Protein AF-A0A847XNQ3-F1 (afdb_monomer_lite)

pLDDT: mean 75.91, std 14.55, range [40.12, 93.56]

Secondary structure (DSSP, 8-state):
-PPPP-----EEEEEEE-SSGGG-SEEEEEEEEEEE-TTS-EEEEEEEEETTEEEEEEESSHHHHHHHHHHHHHHHHHS-GGG----------TT----

Radius of gyration: 19.48 Å; chains: 1; bounding box: 52×54×35 Å

Structure (mmCIF, N/CA/C/O backbone):
data_AF-A0A847XNQ3-F1
#
_entry.id   AF-A0A847XNQ3-F1
#
loop_
_atom_site.group_PDB
_atom_site.id
_atom_site.type_symbol
_atom_site.label_atom_id
_atom_site.label_alt_id
_atom_site.label_comp_id
_atom_site.label_asym_id
_atom_site.label_entity_id
_atom_site.label_seq_id
_atom_site.pdbx_PDB_ins_code
_atom_site.Cartn_x
_atom_site.Cartn_y
_atom_site.Cartn_z
_atom_site.occupancy
_atom_site.B_iso_or_equiv
_atom_site.auth_seq_id
_atom_site.auth_comp_id
_atom_site.a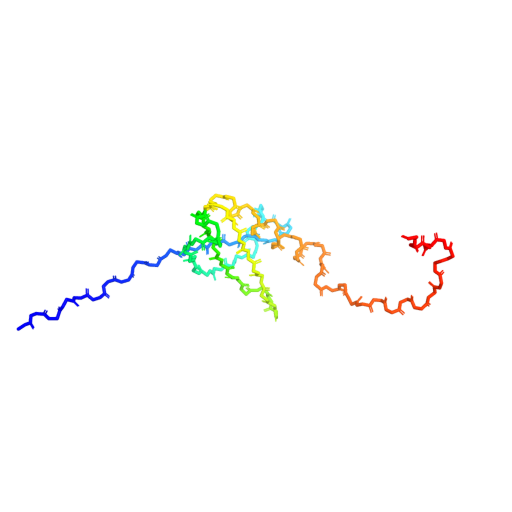uth_asym_id
_atom_site.auth_atom_id
_atom_site.pdbx_PDB_model_num
ATOM 1 N N . MET A 1 1 ? -35.429 18.187 14.724 1.00 46.97 1 MET A N 1
ATOM 2 C CA . MET A 1 1 ? -34.231 17.331 14.884 1.00 46.97 1 MET A CA 1
ATOM 3 C C . MET A 1 1 ? -33.255 17.687 13.764 1.00 46.97 1 MET A C 1
ATOM 5 O O . MET A 1 1 ? -33.597 17.462 12.611 1.00 46.97 1 MET A O 1
ATOM 9 N N . ARG A 1 2 ? -32.122 18.353 14.045 1.00 53.88 2 ARG A N 1
ATOM 10 C CA . ARG A 1 2 ? -31.131 18.683 12.998 1.00 53.88 2 ARG A CA 1
ATOM 11 C C . ARG A 1 2 ? -30.456 17.380 12.564 1.00 53.88 2 ARG A C 1
ATOM 13 O O . ARG A 1 2 ? -29.930 16.673 13.422 1.00 53.88 2 ARG A O 1
ATOM 20 N N . LYS A 1 3 ? -30.516 17.033 11.273 1.00 62.09 3 LYS A N 1
ATOM 21 C CA . LYS A 1 3 ? -29.693 15.947 10.723 1.00 62.09 3 LYS A CA 1
ATOM 22 C C . LYS A 1 3 ? -28.238 16.337 10.991 1.00 62.09 3 LYS A C 1
ATOM 24 O O . LYS A 1 3 ? -27.823 17.406 10.564 1.00 62.09 3 LYS A O 1
ATOM 29 N N . LYS A 1 4 ? -27.513 15.536 11.775 1.00 66.31 4 LYS A N 1
ATOM 30 C CA . LYS A 1 4 ? -26.064 15.708 11.909 1.00 66.31 4 LYS A CA 1
ATOM 31 C C . LYS A 1 4 ? -25.463 15.398 10.546 1.00 66.31 4 LYS A C 1
ATOM 33 O O . LYS A 1 4 ? -25.723 14.315 10.015 1.00 66.31 4 LYS A O 1
ATOM 38 N N . ASP A 1 5 ? -24.702 16.334 9.999 1.00 69.69 5 ASP A N 1
ATOM 39 C CA . ASP A 1 5 ? -23.911 16.079 8.805 1.00 69.69 5 ASP A CA 1
ATOM 40 C C . ASP A 1 5 ? -22.970 14.908 9.102 1.00 69.69 5 ASP A C 1
ATOM 42 O O . ASP A 1 5 ? -22.217 14.919 10.079 1.00 69.69 5 ASP A O 1
ATOM 46 N N . LYS A 1 6 ? -23.079 13.842 8.305 1.00 76.19 6 LYS A N 1
ATOM 47 C CA . LYS A 1 6 ? -22.143 12.719 8.352 1.00 76.19 6 LYS A CA 1
ATOM 48 C C . LYS A 1 6 ? -20.906 13.135 7.570 1.00 76.19 6 LYS A C 1
ATOM 50 O O . LYS A 1 6 ? -20.835 12.917 6.367 1.00 76.19 6 LYS A O 1
ATOM 55 N N . ILE A 1 7 ? -19.974 13.785 8.253 1.00 73.06 7 ILE A N 1
ATOM 56 C CA . ILE A 1 7 ? -18.656 14.076 7.696 1.00 73.06 7 ILE A CA 1
ATOM 57 C C . ILE A 1 7 ? -17.812 12.812 7.863 1.00 73.06 7 ILE A C 1
ATOM 59 O O . ILE A 1 7 ? -17.579 12.366 8.985 1.00 73.06 7 ILE A O 1
ATOM 63 N N . GLU A 1 8 ? -17.390 12.228 6.745 1.00 70.50 8 GLU A N 1
ATOM 64 C CA . GLU A 1 8 ? -16.450 11.111 6.706 1.00 70.50 8 GLU A CA 1
ATOM 65 C C . GLU A 1 8 ? -15.089 11.650 6.266 1.00 70.50 8 GLU A C 1
ATOM 67 O O . GLU A 1 8 ? -14.931 12.136 5.146 1.00 70.50 8 GLU A O 1
ATOM 72 N N . ILE A 1 9 ? -14.114 11.616 7.174 1.00 72.56 9 ILE A N 1
ATOM 73 C CA . ILE A 1 9 ? -12.731 11.963 6.851 1.00 72.56 9 ILE A CA 1
ATOM 74 C C . ILE A 1 9 ? -12.089 10.704 6.279 1.00 72.56 9 ILE A C 1
ATOM 76 O O . ILE A 1 9 ? -11.956 9.701 6.980 1.00 72.56 9 ILE A O 1
ATOM 80 N N . THR A 1 10 ? -11.714 10.762 5.006 1.00 76.31 10 THR A N 1
ATOM 81 C CA . THR A 1 10 ? -10.979 9.697 4.322 1.00 76.31 10 THR A CA 1
ATOM 82 C C . THR A 1 10 ? -9.545 10.149 4.084 1.00 76.31 10 THR A C 1
ATOM 84 O O . THR A 1 10 ? -9.293 11.279 3.668 1.00 76.31 10 THR A O 1
ATOM 87 N N . GLU A 1 11 ? -8.591 9.273 4.385 1.00 81.12 11 GLU A N 1
ATOM 88 C CA . GLU A 1 11 ? -7.174 9.507 4.115 1.00 81.12 11 GLU A CA 1
ATOM 89 C C . GLU A 1 11 ? -6.819 8.884 2.764 1.00 81.12 11 GLU A C 1
ATOM 91 O O . GLU A 1 11 ? -7.063 7.697 2.537 1.00 81.12 11 GLU A O 1
ATOM 96 N N . ILE A 1 12 ? -6.247 9.689 1.871 1.00 85.12 12 ILE A N 1
ATOM 97 C CA . ILE A 1 12 ? -5.768 9.253 0.556 1.00 85.12 12 ILE A CA 1
ATOM 98 C C . ILE A 1 12 ? -4.265 8.996 0.657 1.00 85.12 12 ILE A C 1
ATOM 100 O O . ILE A 1 12 ? -3.546 9.740 1.326 1.00 85.12 12 ILE A O 1
ATOM 104 N N . PHE A 1 13 ? -3.786 7.963 -0.025 1.00 84.62 13 PHE A N 1
ATOM 105 C CA . PHE A 1 13 ? -2.365 7.658 -0.152 1.00 84.62 13 PHE A CA 1
ATOM 106 C C . PHE A 1 13 ? -1.961 7.516 -1.613 1.00 84.62 13 PHE A C 1
ATOM 108 O O . PHE A 1 13 ? -2.808 7.350 -2.490 1.00 84.62 13 PHE A O 1
ATOM 115 N N . MET A 1 14 ? -0.656 7.614 -1.856 1.00 86.44 14 MET A N 1
ATOM 116 C CA . MET A 1 14 ? -0.053 7.538 -3.177 1.00 86.44 14 MET A CA 1
ATOM 117 C C . MET A 1 14 ? 1.093 6.537 -3.143 1.00 86.44 14 MET A C 1
ATOM 119 O O . MET A 1 14 ? 1.920 6.610 -2.238 1.00 86.44 14 MET A O 1
ATOM 123 N N . ALA A 1 15 ? 1.143 5.666 -4.141 1.00 86.50 15 ALA A N 1
ATOM 124 C CA . ALA A 1 15 ? 2.271 4.793 -4.413 1.00 86.50 15 ALA A CA 1
ATOM 125 C C . ALA A 1 15 ? 2.987 5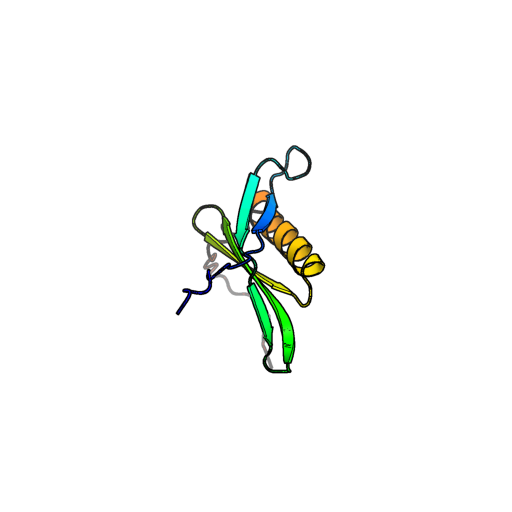.255 -5.675 1.00 86.50 15 ALA A C 1
ATOM 127 O O . ALA A 1 15 ? 2.332 5.653 -6.646 1.00 86.50 15 ALA A O 1
ATOM 128 N N . LYS A 1 16 ? 4.310 5.177 -5.665 1.00 84.12 16 LYS A N 1
ATOM 129 C CA . LYS A 1 16 ? 5.165 5.617 -6.767 1.00 84.12 16 LYS A CA 1
ATOM 130 C C . LYS A 1 16 ? 5.854 4.427 -7.419 1.00 84.12 16 LYS A C 1
ATOM 132 O O . LYS A 1 16 ? 6.299 3.517 -6.729 1.00 84.12 16 LYS A O 1
ATOM 137 N N . GLY A 1 17 ? 5.960 4.441 -8.742 1.00 78.44 17 GLY A N 1
ATOM 138 C CA . GLY A 1 17 ? 6.747 3.464 -9.481 1.00 78.44 17 GLY A CA 1
ATOM 139 C C . GLY A 1 17 ? 7.216 3.955 -10.846 1.00 78.44 17 GLY A C 1
ATOM 140 O O . GLY A 1 17 ? 6.675 4.905 -11.412 1.00 78.44 17 GLY A O 1
ATOM 141 N N . GLY A 1 18 ? 8.233 3.280 -11.380 1.00 71.00 18 GLY A N 1
ATOM 142 C CA . GLY A 1 18 ? 8.866 3.588 -12.662 1.00 71.00 18 GLY A CA 1
ATOM 143 C C . GLY A 1 18 ? 10.366 3.869 -12.534 1.00 71.00 18 GLY A C 1
ATOM 144 O O . GLY A 1 18 ? 10.822 4.509 -11.588 1.00 71.00 18 GLY A O 1
ATOM 145 N N . LYS A 1 19 ? 11.140 3.402 -13.521 1.00 66.06 19 LYS A N 1
ATOM 146 C CA . LYS A 1 19 ? 12.614 3.502 -13.562 1.00 66.06 19 LYS A CA 1
ATOM 147 C C . LYS A 1 19 ? 13.166 4.907 -13.847 1.00 66.06 19 LYS A C 1
ATOM 149 O O . LYS A 1 19 ? 14.373 5.110 -13.749 1.00 66.06 19 LYS A O 1
ATOM 154 N N . GLY A 1 20 ? 12.325 5.837 -14.290 1.00 68.69 20 GLY A N 1
ATOM 155 C CA . GLY A 1 20 ? 12.666 7.204 -14.683 1.00 68.69 20 GLY A CA 1
ATOM 156 C C . GLY A 1 20 ? 12.708 8.162 -13.493 1.00 68.69 20 GLY A C 1
ATOM 157 O O . GLY A 1 20 ? 13.428 7.905 -12.535 1.00 68.69 20 GLY A O 1
ATOM 158 N N . ASN A 1 21 ? 12.023 9.311 -13.569 1.00 59.06 21 ASN A N 1
ATOM 159 C CA . ASN A 1 21 ? 12.215 10.475 -12.683 1.00 59.06 21 ASN A CA 1
ATOM 160 C C . ASN A 1 21 ? 11.955 10.161 -11.194 1.00 59.06 21 ASN A C 1
ATOM 16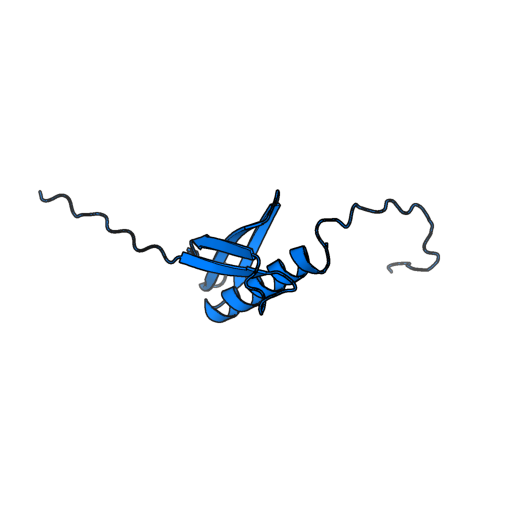2 O O . ASN A 1 21 ? 10.893 10.474 -10.663 1.00 59.06 21 ASN A O 1
ATOM 166 N N . ALA A 1 22 ? 12.935 9.568 -10.508 1.00 64.12 22 ALA A N 1
ATOM 167 C CA . ALA A 1 22 ? 12.903 9.216 -9.089 1.00 64.12 22 ALA A CA 1
ATOM 168 C C . ALA A 1 22 ? 11.660 8.404 -8.656 1.00 64.12 22 ALA A C 1
ATOM 170 O O . ALA A 1 22 ? 11.145 8.610 -7.556 1.00 64.12 22 ALA A O 1
ATOM 171 N N . GLY A 1 23 ? 11.155 7.512 -9.516 1.00 65.06 23 GLY A N 1
ATOM 172 C CA . GLY A 1 23 ? 9.976 6.692 -9.216 1.00 65.06 23 GLY A CA 1
ATOM 173 C C . GLY A 1 23 ? 8.626 7.363 -9.482 1.00 65.06 23 GLY A C 1
ATOM 174 O O . GLY A 1 23 ? 7.602 6.783 -9.158 1.00 65.06 23 GLY A O 1
ATOM 175 N N . PHE A 1 24 ? 8.577 8.572 -10.050 1.00 69.44 24 PHE A N 1
ATOM 176 C CA . PHE A 1 24 ? 7.316 9.304 -10.257 1.00 69.44 24 PHE A CA 1
ATOM 177 C C . PHE A 1 24 ? 6.675 9.112 -11.637 1.00 69.44 24 PHE A C 1
ATOM 179 O O . PHE A 1 24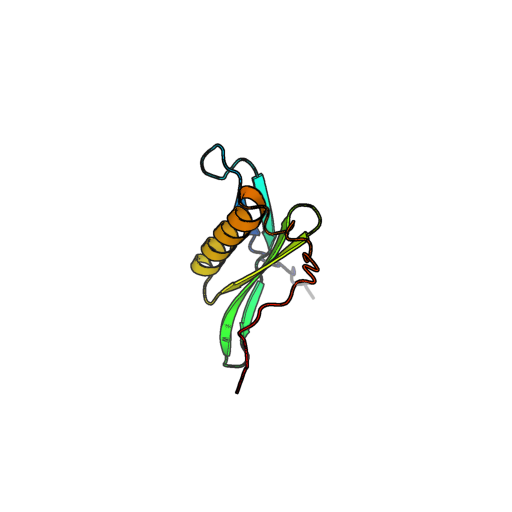 ? 5.666 9.757 -11.922 1.00 69.44 24 PHE A O 1
ATOM 186 N N . ASP A 1 25 ? 7.222 8.263 -12.510 1.00 79.00 25 ASP A N 1
ATOM 187 C CA . ASP A 1 25 ? 6.666 8.102 -13.862 1.00 79.00 25 ASP A CA 1
ATOM 188 C C . ASP A 1 25 ? 5.261 7.486 -13.836 1.00 79.00 25 ASP A C 1
ATOM 190 O O . ASP A 1 25 ? 4.457 7.718 -14.739 1.00 79.00 25 ASP A O 1
ATOM 194 N N . GLN A 1 26 ? 4.956 6.720 -12.786 1.00 79.31 26 GLN A N 1
ATOM 195 C CA . GLN A 1 26 ? 3.641 6.168 -12.507 1.00 79.31 26 GLN A CA 1
ATOM 196 C C . GLN A 1 26 ? 3.276 6.435 -11.046 1.00 79.31 26 GLN A C 1
ATOM 198 O O . GLN A 1 26 ? 4.048 6.168 -10.126 1.00 79.31 26 GLN A O 1
ATOM 203 N N . CYS A 1 27 ? 2.080 6.981 -10.835 1.00 84.75 27 CYS A N 1
ATOM 204 C CA . CYS A 1 27 ? 1.531 7.256 -9.512 1.00 84.75 27 CYS A CA 1
ATOM 205 C C . CYS A 1 27 ? 0.161 6.591 -9.385 1.00 84.75 27 CYS A C 1
ATOM 207 O O . CYS A 1 27 ? -0.702 6.754 -10.250 1.00 84.75 27 CYS A O 1
ATOM 209 N N . PHE A 1 28 ? -0.047 5.877 -8.284 1.00 86.62 28 PHE A N 1
ATOM 210 C CA . PHE A 1 28 ? -1.289 5.170 -7.984 1.00 86.62 28 PHE A CA 1
ATOM 211 C C . PHE A 1 28 ? -1.883 5.721 -6.701 1.00 86.62 28 PHE A C 1
ATOM 213 O O . PHE A 1 28 ? -1.152 5.954 -5.745 1.00 86.62 28 PHE A O 1
ATOM 220 N N . TYR A 1 29 ? -3.199 5.910 -6.665 1.00 88.19 29 TYR A N 1
ATOM 221 C CA . TYR A 1 29 ? -3.893 6.500 -5.524 1.00 88.19 29 TYR A CA 1
ATOM 222 C C . TYR A 1 29 ? -5.024 5.594 -5.055 1.00 88.19 29 TYR A C 1
ATOM 224 O O . TYR A 1 29 ? -5.736 5.021 -5.879 1.00 88.19 29 TYR A O 1
ATOM 232 N N . ASP A 1 30 ? -5.219 5.512 -3.743 1.00 88.50 30 ASP A N 1
ATOM 233 C CA . ASP A 1 30 ? -6.420 4.930 -3.136 1.00 88.50 30 ASP A CA 1
ATOM 234 C C . ASP A 1 30 ? -6.575 5.464 -1.696 1.00 88.50 30 ASP A C 1
ATOM 236 O O . ASP A 1 30 ? -5.931 6.437 -1.293 1.00 88.50 30 ASP A O 1
ATOM 240 N N . THR A 1 31 ? -7.457 4.846 -0.920 1.00 88.06 31 THR A N 1
ATOM 241 C CA . THR A 1 31 ? -7.857 5.236 0.431 1.00 88.06 31 THR A CA 1
ATOM 242 C C . THR A 1 31 ? -7.347 4.258 1.483 1.00 88.06 31 THR A C 1
ATOM 244 O O . THR A 1 31 ? -7.463 3.037 1.339 1.00 88.06 31 THR A O 1
ATOM 247 N N . ILE A 1 32 ? -6.776 4.790 2.562 1.00 89.06 32 ILE A N 1
ATOM 248 C CA . ILE A 1 32 ? -6.314 3.978 3.687 1.00 89.06 32 ILE A CA 1
ATOM 249 C C . ILE A 1 32 ? -7.490 3.677 4.610 1.00 89.06 32 ILE A C 1
ATOM 251 O O . ILE A 1 32 ? -8.316 4.543 4.905 1.00 89.06 32 ILE A O 1
ATOM 255 N N . LYS A 1 33 ? -7.523 2.453 5.137 1.00 88.56 33 LYS A N 1
ATOM 256 C CA . LYS A 1 33 ? -8.389 2.085 6.253 1.00 88.56 33 LYS A CA 1
ATOM 257 C C . LYS A 1 33 ? -7.551 1.685 7.459 1.00 88.56 33 LYS A C 1
ATOM 259 O O . LYS A 1 33 ? -6.518 1.029 7.341 1.00 88.56 33 LYS A O 1
ATOM 264 N N . ARG A 1 34 ? -8.019 2.089 8.637 1.00 89.25 34 ARG A N 1
ATOM 265 C CA . ARG A 1 34 ? -7.396 1.775 9.925 1.00 89.25 34 ARG A CA 1
ATOM 266 C C . ARG A 1 34 ? -8.287 0.813 10.692 1.00 89.25 34 ARG A C 1
ATOM 268 O O . ARG A 1 34 ? -9.512 0.926 10.649 1.00 89.25 34 ARG A O 1
ATOM 275 N N . GLY A 1 35 ? -7.672 -0.132 11.381 1.00 89.06 35 GLY A N 1
ATOM 276 C CA . GLY A 1 35 ? -8.359 -1.129 12.185 1.00 89.06 35 GLY A CA 1
ATOM 277 C C . GLY A 1 35 ? -7.450 -1.688 13.266 1.00 89.06 35 GLY A C 1
ATOM 278 O O . GLY A 1 35 ? -6.415 -1.103 13.583 1.00 89.06 35 GLY A O 1
ATOM 279 N N . HIS A 1 36 ? -7.850 -2.835 13.803 1.00 91.81 36 HIS A N 1
ATOM 280 C CA . HIS A 1 36 ? -7.036 -3.620 14.718 1.00 91.81 36 HIS A CA 1
ATOM 281 C C . HIS A 1 36 ? -6.968 -5.064 14.221 1.00 91.81 36 HIS A C 1
ATOM 283 O O . HIS A 1 36 ? -7.920 -5.545 13.600 1.00 91.81 36 HIS A O 1
ATOM 289 N N . ASP A 1 37 ? -5.844 -5.731 14.463 1.00 89.56 37 ASP A N 1
ATOM 290 C CA . ASP A 1 37 ? -5.695 -7.161 14.203 1.00 89.56 37 ASP A CA 1
ATOM 291 C C . ASP A 1 37 ? -6.433 -8.012 15.261 1.00 89.56 37 ASP A C 1
ATOM 293 O O . ASP A 1 37 ? -7.072 -7.499 16.183 1.00 89.56 37 ASP A O 1
ATOM 297 N N . VAL A 1 38 ? -6.337 -9.339 15.138 1.00 91.19 38 VAL A N 1
ATOM 298 C CA . VAL A 1 38 ? -6.953 -10.298 16.076 1.00 91.19 38 VAL A CA 1
ATOM 299 C C . VAL A 1 38 ? -6.423 -10.191 17.511 1.00 91.19 38 VAL A C 1
ATOM 301 O O . VAL A 1 38 ? -7.088 -10.644 18.439 1.00 91.19 38 VAL A O 1
ATOM 304 N N . ASN A 1 39 ? -5.248 -9.588 17.695 1.00 93.56 39 ASN A N 1
ATOM 305 C CA . ASN A 1 39 ? -4.602 -9.376 18.986 1.00 93.56 39 ASN A CA 1
ATOM 306 C C . ASN A 1 39 ? -4.868 -7.966 19.542 1.00 93.56 39 ASN A C 1
ATOM 308 O O . ASN A 1 39 ? -4.393 -7.636 20.627 1.00 93.56 39 ASN A O 1
ATOM 312 N N . GLY A 1 40 ? -5.617 -7.129 18.817 1.00 91.50 40 GLY A N 1
ATOM 313 C CA . GLY A 1 40 ? -5.884 -5.744 19.191 1.00 91.50 40 GLY A CA 1
ATOM 314 C C . GLY A 1 40 ? -4.760 -4.765 18.839 1.00 91.50 40 GLY A C 1
ATOM 315 O O . GLY A 1 40 ? -4.812 -3.623 19.289 1.00 91.50 40 GLY A O 1
ATOM 316 N N . ASN A 1 41 ? -3.760 -5.159 18.044 1.00 92.31 41 ASN A N 1
ATOM 317 C CA . ASN A 1 41 ? -2.723 -4.237 17.578 1.00 92.31 41 ASN A CA 1
ATOM 318 C C . ASN A 1 41 ? -3.267 -3.344 16.460 1.00 92.31 41 ASN A C 1
ATOM 320 O O . ASN A 1 41 ? -4.029 -3.828 15.620 1.00 92.31 41 ASN A O 1
ATOM 324 N N . PRO A 1 42 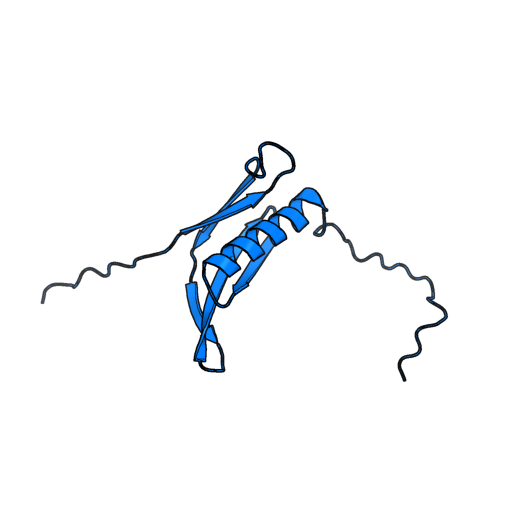? -2.867 -2.063 16.397 1.00 90.38 42 PRO A N 1
ATOM 325 C CA . PRO A 1 42 ? -3.279 -1.180 15.320 1.00 90.38 42 PRO A CA 1
ATOM 326 C C . PRO A 1 42 ? -2.772 -1.708 13.980 1.00 90.38 42 PRO A C 1
ATOM 328 O O . PRO A 1 42 ? -1.617 -2.111 13.843 1.00 90.38 42 PRO A O 1
ATOM 331 N N . VAL A 1 43 ? -3.649 -1.672 12.983 1.00 92.31 43 VAL A N 1
ATOM 332 C CA . VAL A 1 43 ? -3.307 -2.061 11.623 1.00 92.31 43 VAL A CA 1
ATOM 333 C C . VAL A 1 43 ? -3.800 -1.021 10.633 1.00 92.31 43 VAL A C 1
ATOM 335 O O . VAL A 1 43 ? -4.915 -0.499 10.717 1.00 92.31 43 VAL A O 1
ATOM 338 N N . VAL A 1 44 ? -2.944 -0.730 9.672 1.00 90.31 44 VAL A N 1
ATOM 339 C CA . VAL A 1 44 ? -3.235 0.071 8.496 1.00 90.31 44 VAL A CA 1
ATOM 340 C C . VAL A 1 44 ? -3.311 -0.889 7.322 1.00 90.31 44 VAL A C 1
ATOM 342 O O . VAL A 1 44 ? -2.430 -1.731 7.152 1.00 90.31 44 VAL A O 1
ATOM 345 N N . TYR A 1 45 ? -4.373 -0.806 6.531 1.00 90.19 45 TYR A N 1
ATOM 346 C CA . TYR A 1 45 ? -4.520 -1.619 5.333 1.00 90.19 45 TYR A CA 1
ATOM 347 C C . TYR A 1 45 ? -5.085 -0.790 4.189 1.00 90.19 45 TYR A C 1
ATOM 349 O O . TYR A 1 45 ? -5.876 0.138 4.377 1.00 90.19 45 TYR A O 1
ATOM 357 N N . GLY A 1 46 ? -4.682 -1.154 2.983 1.00 88.88 46 GLY A N 1
ATOM 358 C CA . GLY A 1 46 ? -5.117 -0.496 1.768 1.00 88.88 46 GLY A CA 1
ATOM 359 C C . GLY A 1 46 ? -4.893 -1.397 0.571 1.00 88.88 46 GLY A C 1
ATOM 360 O O . GLY A 1 46 ? -4.218 -2.427 0.645 1.00 88.88 46 GLY A O 1
ATOM 361 N N . LYS A 1 47 ? -5.505 -1.002 -0.535 1.00 89.94 47 LYS A N 1
ATOM 362 C CA . LYS A 1 47 ? -5.310 -1.630 -1.831 1.00 89.94 47 LYS A CA 1
ATOM 363 C C . LYS A 1 47 ? -5.036 -0.541 -2.848 1.00 89.94 47 LYS A C 1
ATOM 365 O O . LYS A 1 47 ? -5.527 0.561 -2.667 1.00 89.94 47 LYS A O 1
ATOM 370 N N . ILE A 1 48 ? -4.290 -0.843 -3.894 1.00 89.19 48 ILE A N 1
ATOM 371 C CA . ILE A 1 48 ? -4.146 0.036 -5.056 1.00 89.19 48 ILE A CA 1
ATOM 372 C C . ILE A 1 48 ? -4.321 -0.797 -6.311 1.00 89.19 48 ILE A C 1
ATOM 374 O O . ILE A 1 48 ? -3.942 -1.969 -6.344 1.00 89.19 48 ILE A O 1
ATOM 378 N N . LYS A 1 49 ? -4.911 -0.204 -7.344 1.00 86.06 49 LYS A N 1
ATOM 379 C CA . LYS A 1 49 ? -4.992 -0.834 -8.658 1.00 86.06 49 LYS A CA 1
ATOM 380 C C . LYS A 1 49 ? -3.730 -0.497 -9.446 1.00 86.06 49 LYS A C 1
ATOM 382 O O . LYS A 1 49 ? -3.451 0.681 -9.641 1.00 86.06 49 LYS A O 1
ATOM 387 N N . VAL A 1 50 ? -3.015 -1.512 -9.920 1.00 83.31 50 VAL A N 1
ATOM 388 C CA . VAL A 1 50 ? -1.832 -1.364 -10.779 1.00 83.31 50 VAL A CA 1
ATOM 389 C C . VAL A 1 50 ? -2.048 -2.228 -12.013 1.00 83.31 50 VAL A C 1
ATOM 391 O O . VAL A 1 50 ? -2.204 -3.443 -11.894 1.00 83.31 50 VAL A O 1
ATOM 394 N N . ASN A 1 51 ? -2.092 -1.603 -13.193 1.00 78.38 51 ASN A N 1
ATOM 395 C CA . ASN A 1 51 ? -2.464 -2.251 -14.457 1.00 78.38 51 ASN A CA 1
ATOM 396 C C . ASN A 1 51 ? -3.790 -3.035 -14.322 1.00 78.38 51 ASN A C 1
ATOM 398 O O . ASN A 1 51 ? -4.815 -2.468 -13.924 1.00 78.38 51 ASN A O 1
ATOM 402 N N . ASP A 1 52 ? -3.761 -4.337 -14.611 1.00 80.94 52 ASP A N 1
ATOM 403 C CA . ASP A 1 52 ? -4.912 -5.246 -14.528 1.00 80.94 52 ASP A CA 1
ATOM 404 C C . ASP A 1 52 ? -5.055 -5.925 -13.153 1.00 80.94 52 ASP A C 1
ATOM 406 O O . ASP A 1 52 ? -5.968 -6.723 -12.939 1.00 80.94 52 ASP A O 1
ATOM 410 N N . GLY A 1 53 ? -4.171 -5.599 -12.205 1.00 82.19 53 GLY A N 1
ATOM 411 C CA . GLY A 1 53 ? -4.102 -6.208 -10.882 1.00 82.19 53 GLY A CA 1
ATOM 412 C C . GLY A 1 53 ? -4.389 -5.247 -9.731 1.00 82.19 53 GLY A C 1
ATOM 413 O O . GLY A 1 53 ? -4.548 -4.034 -9.893 1.00 82.19 53 GLY A O 1
ATOM 414 N N . TYR A 1 54 ? -4.430 -5.819 -8.529 1.00 86.31 54 TYR A N 1
ATOM 415 C CA . TYR A 1 54 ? -4.504 -5.076 -7.276 1.00 86.31 54 TYR A CA 1
ATOM 416 C C . TYR A 1 54 ? -3.360 -5.487 -6.361 1.00 86.31 54 TYR A C 1
ATOM 418 O O . TYR A 1 54 ? -3.116 -6.675 -6.156 1.00 86.31 54 TYR A O 1
ATOM 426 N N . ILE A 1 55 ? -2.707 -4.496 -5.768 1.00 86.44 55 ILE A N 1
ATOM 427 C CA . ILE A 1 55 ? -1.745 -4.696 -4.690 1.00 86.44 55 ILE A CA 1
ATOM 428 C C . ILE A 1 55 ? -2.482 -4.464 -3.384 1.00 86.44 55 ILE A C 1
ATOM 430 O O . ILE A 1 55 ? -3.151 -3.445 -3.224 1.00 86.44 55 ILE A O 1
ATOM 434 N N . TYR A 1 56 ? -2.343 -5.405 -2.458 1.00 87.19 56 TYR A N 1
ATOM 435 C CA . TYR A 1 56 ? -2.854 -5.294 -1.100 1.00 87.19 56 TYR A CA 1
ATOM 436 C C . TYR A 1 56 ? -1.673 -5.162 -0.154 1.00 87.19 56 TYR A C 1
ATOM 438 O O . TYR A 1 56 ? -0.752 -5.974 -0.200 1.00 87.19 56 TYR A O 1
ATOM 446 N N . ALA A 1 57 ? -1.714 -4.158 0.714 1.00 86.44 57 ALA A N 1
ATOM 447 C CA . ALA A 1 57 ? -0.679 -3.941 1.710 1.00 86.44 57 ALA A CA 1
ATOM 448 C C . ALA A 1 57 ? -1.301 -3.786 3.095 1.00 86.44 57 ALA A C 1
ATOM 450 O O . ALA A 1 57 ? -2.444 -3.344 3.259 1.00 86.44 57 ALA A O 1
ATOM 451 N N . THR A 1 58 ? -0.526 -4.162 4.106 1.00 89.56 58 THR A N 1
ATOM 452 C CA . THR A 1 58 ? -0.876 -3.939 5.500 1.00 89.56 58 THR A CA 1
ATOM 453 C C . THR A 1 58 ? 0.375 -3.723 6.341 1.00 89.56 58 THR A C 1
ATOM 455 O O . THR A 1 58 ? 1.426 -4.314 6.077 1.00 89.56 58 THR A O 1
ATOM 458 N N . ALA A 1 59 ? 0.279 -2.846 7.333 1.00 90.69 59 ALA A N 1
ATOM 459 C CA . ALA A 1 59 ? 1.375 -2.537 8.238 1.00 90.69 59 ALA A CA 1
ATOM 460 C C . ALA A 1 59 ? 0.854 -2.061 9.596 1.00 90.69 59 ALA A C 1
ATOM 462 O O . ALA A 1 59 ? -0.319 -1.715 9.741 1.00 90.69 59 ALA A O 1
ATOM 463 N N . SER A 1 60 ? 1.744 -2.011 10.584 1.00 90.06 60 SER A N 1
ATOM 464 C CA . SER A 1 60 ? 1.410 -1.534 11.931 1.00 90.06 60 SER A CA 1
ATOM 465 C C . SER A 1 60 ? 1.216 -0.012 11.986 1.00 90.06 60 SER A C 1
ATOM 467 O O . SER A 1 60 ? 0.505 0.516 12.842 1.00 90.06 60 SER A O 1
ATOM 469 N N . SER A 1 61 ? 1.826 0.712 11.042 1.00 87.94 61 SER A N 1
ATOM 470 C CA . SER A 1 61 ? 1.803 2.171 10.969 1.00 87.94 61 SER A CA 1
ATOM 471 C C . SER A 1 61 ? 1.659 2.672 9.532 1.00 87.94 61 SER A C 1
ATOM 473 O O . SER A 1 61 ? 1.936 1.959 8.572 1.00 87.94 61 SER A O 1
ATOM 475 N N . GLN A 1 62 ? 1.235 3.929 9.379 1.00 84.56 62 GLN A N 1
ATOM 476 C CA . GLN A 1 62 ? 1.069 4.561 8.065 1.00 84.56 62 GLN A CA 1
ATOM 477 C C . GLN A 1 62 ? 2.402 4.747 7.325 1.00 84.56 62 GLN A C 1
ATOM 479 O O . GLN A 1 62 ? 2.430 4.643 6.104 1.00 84.56 62 GLN A O 1
ATOM 484 N N . TRP A 1 63 ? 3.489 5.014 8.052 1.00 87.00 63 TRP A N 1
ATOM 485 C CA . TRP A 1 63 ? 4.822 5.172 7.466 1.00 87.00 63 TRP A CA 1
ATOM 486 C C . TRP A 1 63 ? 5.311 3.856 6.867 1.00 87.00 63 TRP A C 1
ATOM 488 O O . TRP A 1 63 ? 5.603 3.791 5.678 1.00 87.00 63 TRP A O 1
ATOM 498 N N . GLU A 1 64 ? 5.266 2.789 7.667 1.00 88.81 64 GLU A N 1
ATOM 499 C CA . GLU A 1 64 ? 5.628 1.437 7.232 1.00 88.81 64 GLU A CA 1
ATOM 500 C C . GLU A 1 64 ? 4.725 0.951 6.084 1.00 88.81 64 GLU A C 1
ATOM 502 O O . GLU A 1 64 ? 5.178 0.275 5.164 1.00 88.81 64 GLU A O 1
ATOM 507 N N . PHE A 1 65 ? 3.440 1.317 6.111 1.00 88.62 65 PHE A N 1
ATOM 508 C CA . PHE A 1 65 ? 2.507 1.021 5.027 1.00 88.62 65 PHE A CA 1
ATOM 509 C C . PHE A 1 65 ? 2.932 1.679 3.708 1.00 88.62 65 PHE A C 1
ATOM 511 O O . PHE A 1 65 ? 2.901 1.018 2.674 1.00 88.62 65 PHE A O 1
ATOM 518 N N . GLY A 1 66 ? 3.337 2.953 3.743 1.00 84.56 66 GLY A N 1
ATOM 519 C CA . GLY A 1 66 ? 3.804 3.678 2.560 1.00 84.56 66 GLY A CA 1
ATOM 520 C C . GLY A 1 66 ? 5.068 3.065 1.958 1.00 84.56 66 GLY A C 1
ATOM 521 O O . GLY A 1 66 ? 5.102 2.808 0.760 1.00 84.56 66 GLY A O 1
ATOM 522 N N . GLU A 1 67 ? 6.063 2.750 2.791 1.00 85.88 67 GLU A N 1
ATOM 523 C CA . GLU A 1 67 ? 7.323 2.137 2.341 1.00 85.88 67 GLU A CA 1
ATOM 524 C C . GLU A 1 67 ? 7.099 0.767 1.686 1.00 85.88 67 GLU A C 1
ATOM 526 O O . GLU A 1 67 ? 7.558 0.531 0.569 1.00 85.88 67 GLU A O 1
ATOM 531 N N . LYS A 1 68 ? 6.321 -0.114 2.333 1.00 85.12 68 LYS A N 1
ATOM 532 C CA . LYS A 1 68 ? 5.984 -1.445 1.791 1.00 85.12 68 LYS A CA 1
ATOM 533 C C . LYS A 1 68 ? 5.261 -1.362 0.455 1.00 85.12 68 LYS A C 1
ATOM 535 O O . LYS A 1 68 ? 5.422 -2.221 -0.413 1.00 85.12 68 LYS A O 1
ATOM 540 N N . LEU A 1 69 ? 4.411 -0.357 0.308 1.00 86.00 69 LEU A N 1
ATOM 541 C CA . LEU A 1 69 ? 3.628 -0.166 -0.894 1.00 86.00 69 LEU A CA 1
ATOM 542 C C . LEU A 1 69 ? 4.489 0.338 -2.055 1.00 86.00 69 LEU A C 1
ATOM 544 O O . LEU A 1 69 ? 4.394 -0.229 -3.141 1.00 86.00 69 LEU A O 1
ATOM 548 N N . ASP A 1 70 ? 5.333 1.345 -1.822 1.00 82.75 70 ASP A N 1
ATOM 549 C CA . ASP A 1 70 ? 6.279 1.848 -2.824 1.00 82.75 70 ASP A CA 1
ATOM 550 C C . ASP A 1 70 ? 7.227 0.728 -3.283 1.00 82.75 70 ASP A C 1
ATOM 552 O O . ASP A 1 70 ? 7.427 0.533 -4.482 1.00 82.75 70 ASP A O 1
ATOM 556 N N . GLU A 1 71 ? 7.730 -0.087 -2.350 1.00 83.00 71 GLU A N 1
ATOM 557 C CA . GLU A 1 71 ? 8.556 -1.255 -2.670 1.00 83.00 71 GLU A CA 1
ATOM 558 C C . GLU A 1 71 ? 7.797 -2.277 -3.531 1.00 83.00 71 GLU A C 1
ATOM 560 O O . GLU A 1 71 ? 8.310 -2.740 -4.549 1.00 83.00 71 GLU A O 1
ATOM 565 N N . THR A 1 72 ? 6.549 -2.598 -3.177 1.00 83.31 72 THR A N 1
ATOM 566 C CA . THR A 1 72 ? 5.746 -3.583 -3.924 1.00 83.31 72 THR A CA 1
ATOM 567 C C . THR A 1 72 ? 5.395 -3.091 -5.330 1.00 83.31 72 THR A C 1
ATOM 569 O O . THR A 1 72 ? 5.412 -3.867 -6.287 1.00 83.31 72 THR A O 1
ATOM 572 N N . VAL A 1 73 ? 5.094 -1.800 -5.479 1.00 82.88 73 VAL A N 1
ATOM 573 C CA . VAL A 1 73 ? 4.831 -1.179 -6.784 1.00 82.88 73 VAL A CA 1
ATOM 574 C C . VAL A 1 73 ? 6.081 -1.195 -7.653 1.00 82.88 73 VAL A C 1
ATOM 576 O O . VAL A 1 73 ? 6.000 -1.584 -8.820 1.00 82.88 73 VAL A O 1
ATOM 579 N N . LEU A 1 74 ? 7.235 -0.842 -7.086 1.00 80.81 74 LEU A N 1
ATOM 580 C CA . LEU A 1 74 ? 8.517 -0.901 -7.779 1.00 80.81 74 LEU A CA 1
ATOM 581 C C . LEU A 1 74 ? 8.844 -2.333 -8.219 1.00 80.81 74 LEU A C 1
ATOM 583 O O . LEU A 1 74 ? 9.198 -2.556 -9.372 1.00 80.81 74 LEU A O 1
ATOM 587 N N . LEU A 1 75 ? 8.638 -3.326 -7.353 1.00 77.38 75 LEU A N 1
ATOM 588 C CA . LEU A 1 75 ? 8.805 -4.741 -7.689 1.00 77.38 75 LEU A CA 1
ATOM 589 C C . LEU A 1 75 ? 7.926 -5.177 -8.873 1.00 77.38 75 LEU A C 1
ATOM 591 O O . LEU A 1 75 ? 8.397 -5.849 -9.791 1.00 77.38 75 LEU A O 1
ATOM 595 N N . ILE A 1 76 ? 6.657 -4.776 -8.895 1.00 76.38 76 ILE A N 1
ATOM 596 C CA . ILE A 1 76 ? 5.728 -5.171 -9.961 1.00 76.38 76 ILE A CA 1
ATOM 597 C C . ILE A 1 76 ? 6.060 -4.503 -11.295 1.00 76.38 76 ILE A C 1
ATOM 599 O O . ILE A 1 76 ? 5.988 -5.174 -12.326 1.00 76.38 76 ILE A O 1
ATOM 603 N N . LEU A 1 77 ? 6.408 -3.215 -11.282 1.00 75.81 77 LEU A N 1
ATOM 604 C CA . LEU A 1 77 ? 6.633 -2.433 -12.499 1.00 75.81 77 LEU A CA 1
ATOM 605 C C . LEU A 1 77 ? 8.044 -2.593 -13.064 1.00 75.81 77 LEU A C 1
ATOM 607 O O . LEU A 1 77 ? 8.209 -2.676 -14.280 1.00 75.81 77 LEU A O 1
ATOM 611 N N . ASP A 1 78 ? 9.059 -2.659 -12.202 1.00 72.62 78 ASP A N 1
ATOM 612 C CA . ASP A 1 78 ? 10.452 -2.627 -12.645 1.00 72.62 78 ASP A CA 1
ATOM 613 C C . ASP A 1 78 ? 11.049 -4.022 -12.844 1.00 72.62 78 ASP A C 1
ATOM 615 O O . ASP A 1 78 ? 11.949 -4.178 -13.682 1.00 72.62 78 ASP A O 1
ATOM 619 N N . TYR A 1 79 ? 10.542 -5.020 -12.112 1.00 71.19 79 TYR A N 1
ATOM 620 C CA . TYR A 1 79 ? 11.010 -6.410 -12.162 1.00 71.19 79 TYR A CA 1
ATOM 621 C C . TYR A 1 79 ? 10.006 -7.375 -12.803 1.00 71.19 79 TYR A C 1
ATOM 623 O O . TYR A 1 79 ? 10.270 -8.573 -12.837 1.00 71.19 79 TYR A O 1
ATOM 631 N N . ASP A 1 80 ? 8.881 -6.867 -13.321 1.00 70.50 80 ASP A N 1
ATOM 632 C CA . ASP A 1 80 ? 7.879 -7.649 -14.059 1.00 70.50 80 ASP A CA 1
ATOM 633 C C . ASP A 1 80 ? 7.385 -8.891 -13.285 1.00 70.50 80 ASP A C 1
ATOM 635 O O . ASP A 1 80 ? 7.045 -9.925 -13.854 1.00 70.50 80 ASP A O 1
ATOM 639 N N . LEU A 1 81 ? 7.341 -8.802 -11.948 1.00 68.81 81 LEU A N 1
ATOM 640 C CA . LEU A 1 81 ? 6.986 -9.918 -11.056 1.00 68.81 81 LEU A CA 1
ATOM 641 C C . LEU A 1 81 ? 5.580 -10.479 -11.321 1.00 68.81 81 LEU A C 1
ATOM 643 O O . LEU A 1 81 ? 5.313 -11.649 -11.059 1.00 68.81 81 LEU A O 1
ATOM 647 N N . HIS A 1 82 ? 4.688 -9.659 -11.876 1.00 66.12 82 HIS A N 1
ATOM 648 C CA . HIS A 1 82 ? 3.345 -10.065 -12.287 1.00 66.12 82 HIS A CA 1
ATOM 649 C C . HIS A 1 82 ? 3.332 -10.963 -13.538 1.00 66.12 82 HIS A C 1
ATOM 651 O O . HIS A 1 82 ? 2.317 -11.593 -13.826 1.00 66.12 82 HIS A O 1
ATOM 657 N N . ASN A 1 83 ? 4.456 -11.047 -14.253 1.00 61.75 83 ASN A N 1
ATOM 658 C CA . ASN A 1 83 ? 4.638 -11.819 -15.476 1.00 61.75 83 ASN A CA 1
ATOM 659 C C . ASN A 1 83 ? 5.425 -13.119 -15.243 1.00 61.75 83 ASN A C 1
ATOM 661 O O . ASN A 1 83 ? 5.799 -13.810 -16.196 1.00 61.75 83 ASN A O 1
ATOM 665 N N . ILE A 1 84 ? 5.633 -13.508 -13.974 1.00 61.16 84 ILE A N 1
ATOM 666 C CA . ILE A 1 84 ? 5.968 -14.892 -13.622 1.00 61.16 84 ILE A CA 1
ATOM 667 C C . ILE A 1 84 ? 4.721 -15.736 -13.907 1.00 61.16 84 ILE A C 1
ATOM 669 O O . ILE A 1 84 ? 3.972 -16.144 -13.019 1.00 61.16 84 ILE A O 1
ATOM 673 N N . SER A 1 85 ? 4.476 -15.978 -15.195 1.00 57.88 85 SER A N 1
ATOM 674 C CA . SER A 1 85 ? 3.679 -17.111 -15.627 1.00 57.88 85 SER A CA 1
ATOM 675 C C . SER A 1 85 ? 4.294 -18.327 -14.957 1.00 57.88 85 SER A C 1
ATOM 677 O O . SER A 1 85 ? 5.516 -18.483 -14.957 1.00 57.88 85 SER A O 1
ATOM 679 N N . SER A 1 86 ? 3.463 -19.135 -14.306 1.00 52.97 86 SER A N 1
ATOM 680 C CA . SER A 1 86 ? 3.879 -20.414 -13.758 1.00 52.97 86 SER A CA 1
ATOM 681 C C . SER A 1 86 ? 4.563 -21.160 -14.894 1.00 52.97 86 SER A C 1
ATOM 683 O O . SER A 1 86 ? 3.899 -21.702 -15.780 1.00 52.97 86 SER A O 1
ATOM 685 N N . THR A 1 87 ? 5.892 -21.142 -14.928 1.00 49.91 87 THR A N 1
ATOM 686 C CA . THR A 1 87 ? 6.626 -22.078 -15.741 1.00 49.91 87 THR A CA 1
ATOM 687 C C . THR A 1 87 ? 6.272 -23.406 -15.110 1.00 49.91 87 THR A C 1
ATOM 689 O O . THR A 1 87 ? 6.807 -23.801 -14.078 1.00 49.91 87 THR A O 1
ATOM 692 N N . ASN A 1 88 ? 5.309 -24.093 -15.720 1.00 52.50 88 ASN A N 1
ATOM 693 C CA . ASN A 1 88 ? 5.208 -25.534 -15.641 1.00 52.50 88 ASN A CA 1
ATOM 694 C C . ASN A 1 88 ? 6.497 -26.074 -16.276 1.00 52.50 88 ASN A C 1
ATOM 696 O O . ASN A 1 88 ? 6.482 -26.621 -17.375 1.00 52.50 88 ASN A O 1
ATOM 700 N N . SER A 1 89 ? 7.643 -25.861 -15.627 1.00 48.59 89 SER A N 1
ATOM 701 C CA . SER A 1 89 ? 8.852 -26.600 -15.910 1.00 48.59 89 SER A CA 1
ATOM 702 C C . SER A 1 89 ? 8.623 -27.954 -15.267 1.00 48.59 89 SER A C 1
ATOM 704 O O . SER A 1 89 ? 9.049 -28.219 -14.146 1.00 48.59 89 SER A O 1
ATOM 706 N N . GLY A 1 90 ? 7.879 -28.798 -15.981 1.00 53.62 90 GLY A N 1
ATOM 707 C CA . GLY A 1 90 ? 8.119 -30.223 -15.899 1.00 53.62 90 GLY A CA 1
ATOM 708 C C . GLY A 1 90 ? 9.586 -30.408 -16.243 1.00 53.62 90 GLY A C 1
ATOM 709 O O . GLY A 1 90 ? 9.945 -30.225 -17.397 1.00 53.62 90 GLY A O 1
ATOM 710 N N . ASN A 1 91 ? 10.407 -30.588 -15.214 1.00 46.88 91 ASN A N 1
ATOM 711 C CA . ASN A 1 91 ? 11.741 -31.162 -15.233 1.00 46.88 91 ASN A CA 1
ATOM 712 C C . ASN A 1 91 ? 12.132 -31.364 -13.770 1.00 46.88 91 ASN A C 1
ATOM 714 O O . ASN A 1 91 ? 12.299 -30.414 -13.007 1.00 46.88 91 ASN A O 1
ATOM 718 N N . ASP A 1 92 ? 12.196 -32.637 -13.414 1.00 52.12 92 ASP A N 1
ATOM 719 C CA . ASP A 1 92 ? 12.670 -33.205 -12.166 1.00 52.12 92 ASP A CA 1
ATOM 720 C C . ASP A 1 92 ? 13.801 -32.386 -11.525 1.00 52.12 92 ASP A C 1
ATOM 722 O O . ASP A 1 92 ? 14.865 -32.196 -12.115 1.00 52.1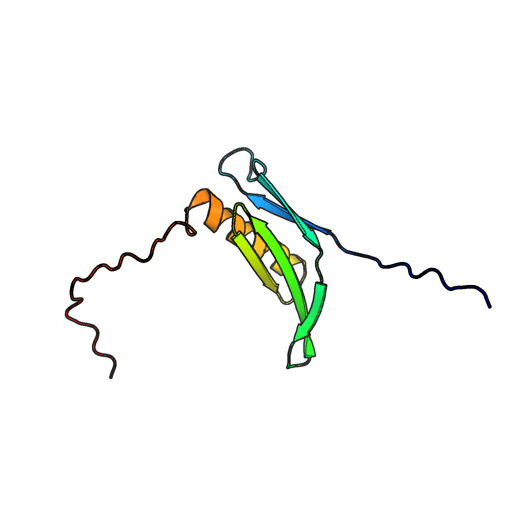2 92 ASP A O 1
ATOM 726 N N . ILE A 1 93 ? 13.591 -31.938 -10.286 1.00 53.94 93 ILE A N 1
ATOM 727 C CA . ILE A 1 93 ? 14.683 -31.550 -9.391 1.00 53.94 93 ILE A CA 1
ATOM 728 C C . ILE A 1 93 ? 15.071 -32.831 -8.638 1.00 53.94 93 ILE A C 1
ATOM 730 O O . ILE A 1 93 ? 14.371 -33.199 -7.689 1.00 53.94 93 ILE A O 1
ATOM 734 N N . PRO A 1 94 ? 16.148 -33.551 -9.013 1.00 48.22 94 PRO A N 1
ATOM 735 C CA . PRO A 1 94 ? 16.605 -34.675 -8.216 1.00 48.22 94 PRO A CA 1
ATOM 736 C C . PRO A 1 94 ? 17.285 -34.100 -6.972 1.00 48.22 94 PRO A C 1
ATOM 738 O O . PRO A 1 94 ? 18.436 -33.674 -7.030 1.00 48.22 94 PRO A O 1
ATOM 741 N N . GLY A 1 95 ? 16.577 -34.047 -5.842 1.00 49.09 95 GLY A N 1
ATOM 742 C CA . GLY A 1 95 ? 17.240 -33.752 -4.568 1.00 49.09 95 GLY A CA 1
ATOM 743 C C . GLY A 1 95 ? 16.428 -33.111 -3.452 1.00 49.09 95 GLY A C 1
ATOM 744 O O . GLY A 1 95 ? 16.986 -32.943 -2.374 1.00 49.09 95 GLY A O 1
ATOM 745 N N . PHE A 1 96 ? 15.149 -32.779 -3.635 1.00 44.12 96 PHE A N 1
ATOM 746 C CA . PHE A 1 96 ? 14.340 -32.236 -2.535 1.00 44.12 96 PHE A CA 1
ATOM 747 C C . PHE A 1 96 ? 13.413 -33.305 -1.943 1.00 44.12 96 PHE A C 1
ATOM 749 O O . PHE A 1 96 ? 12.217 -33.344 -2.214 1.00 44.12 96 PHE A O 1
ATOM 756 N N . ASN A 1 97 ? 13.987 -34.193 -1.126 1.00 44.81 97 ASN A N 1
ATOM 757 C CA . ASN A 1 97 ? 13.208 -34.997 -0.185 1.00 44.81 97 ASN A CA 1
ATOM 758 C C . ASN A 1 97 ? 12.942 -34.144 1.059 1.00 44.81 97 ASN A C 1
ATOM 760 O O . ASN A 1 97 ? 13.860 -33.897 1.841 1.00 44.81 97 ASN A O 1
ATOM 764 N N . LEU A 1 98 ? 11.693 -33.709 1.245 1.00 40.12 98 LEU A N 1
ATOM 765 C CA . LEU A 1 98 ? 11.225 -33.343 2.578 1.00 40.12 98 LEU A CA 1
ATOM 766 C C . LEU A 1 98 ? 11.103 -34.629 3.405 1.00 40.12 98 LEU A C 1
ATOM 768 O O . LEU A 1 98 ? 10.398 -35.558 3.008 1.00 40.12 98 LEU A O 1
ATOM 772 N N . ILE A 1 99 ? 11.829 -34.656 4.520 1.00 51.28 99 ILE A N 1
ATOM 773 C CA . ILE A 1 99 ? 11.622 -35.575 5.644 1.00 51.28 99 ILE A CA 1
ATOM 774 C C . ILE A 1 99 ? 10.484 -35.016 6.497 1.00 51.28 99 ILE A C 1
ATOM 776 O O . ILE A 1 99 ? 10.461 -33.773 6.666 1.00 51.28 99 ILE A O 1
#

Sequence (99 aa):
MRKKDKIEITEIFMAKGGKGNAGFDQCFYDTIKRGHDVNGNPVVYGKIKVNDGYIYATASSQWEFGEKLDETVLLILDYDLHNISSTNSGNDIPGFNLI

Foldseek 3Di:
DDDDPPDDDWDKDKAFADPPDVRNPDIWMDTWDWDADPVRQIKIWDWTDDDPDIDIFMDSDPVVRRVVRNVVRHCCPVVVPVPPPPPPPPDDPPDDDDD